Protein 6JSA (pdb70)

Organism: Corynebacterium glutamicum (strain ATCC 13032 / DSM 20300 / JCM 1318 / BCRC 11384 / CCUG 27702 / LMG 3730 / NBRC 12168 / NCIMB 10025 / NRRL B-2784 / 534) (NCBI:txid196627)

Structure (mmCIF, N/CA/C/O backbone):
data_6JSA
#
_entry.id   6JSA
#
_cell.length_a   60.280
_cell.length_b   63.310
_cell.length_c   88.230
_cell.angle_alpha   90.00
_cell.angle_beta   90.00
_cell.angle_gamma   90.00
#
_symmetry.space_group_name_H-M   'C 2 2 21'
#
loop_
_entity.id
_entity.type
_entity.pdbx_description
1 polymer 'Hypothetical membrane protein'
2 non-polymer 'PROTOPORPHYRIN IX CONTAINING FE'
3 water water
#
loop_
_atom_site.group_PDB
_atom_site.id
_atom_site.type_symbol
_atom_site.label_atom_id
_atom_site.label_alt_id
_atom_site.label_comp_id
_atom_site.label_asym_id
_atom_site.label_entity_id
_atom_site.label_seq_id
_atom_site.pdbx_PDB_ins_code
_atom_site.Cartn_x
_atom_site.Cartn_y
_atom_site.Cartn_z
_atom_site.occupancy
_atom_site.B_iso_or_equiv
_atom_site.auth_seq_id
_atom_site.auth_comp_id
_atom_site.auth_asym_id
_atom_site.auth_atom_id
_atom_site.pdbx_PDB_model_num
ATOM 1 N N . SER A 1 2 ? 22.483 39.391 18.710 1.00 29.27 364 SER A N 1
ATOM 2 C CA . SER A 1 2 ? 22.117 38.647 19.909 1.00 27.83 364 SER A CA 1
ATOM 3 C C . SER A 1 2 ? 21.396 39.543 20.920 1.00 24.88 364 SER A C 1
ATOM 4 O O . SER A 1 2 ? 21.529 40.768 20.900 1.00 26.46 364 SER A O 1
ATOM 7 N N . LEU A 1 3 ? 20.631 38.919 21.807 1.00 20.23 365 LEU A N 1
ATOM 8 C CA . LEU A 1 3 ? 19.808 39.629 22.773 1.00 17.83 365 LEU A CA 1
ATOM 9 C C . LEU A 1 3 ? 20.059 39.053 24.156 1.00 16.78 365 LEU A C 1
ATOM 10 O O . LEU A 1 3 ? 20.142 37.836 24.323 1.00 18.58 365 LEU A O 1
ATOM 15 N N . GLY A 1 4 ? 20.177 39.920 25.147 1.00 15.14 366 GLY A N 1
ATOM 16 C CA . GLY A 1 4 ? 20.379 39.465 26.502 1.00 14.42 366 GLY A CA 1
ATOM 17 C C . GLY A 1 4 ? 19.067 39.153 27.199 1.00 13.33 366 GLY A C 1
ATOM 18 O O . GLY A 1 4 ? 18.030 39.734 26.902 1.00 14.32 366 GLY A O 1
ATOM 19 N N . VAL A 1 5 ? 19.123 38.205 28.132 1.00 11.81 367 VAL A N 1
ATOM 20 C CA . VAL A 1 5 ? 17.973 37.942 28.982 1.00 11.30 367 VAL A CA 1
ATOM 21 C C . VAL A 1 5 ? 17.823 39.082 29.979 1.00 11.18 367 VAL A C 1
ATOM 22 O O . VAL A 1 5 ? 18.782 39.460 30.665 1.00 13.11 367 VAL A O 1
ATOM 26 N N . THR A 1 6 ? 16.622 39.648 30.050 1.00 10.95 368 THR A N 1
ATOM 27 C CA . THR A 1 6 ? 16.300 40.627 31.093 1.00 11.76 368 THR A CA 1
ATOM 28 C C . THR A 1 6 ? 15.835 39.876 32.339 1.00 10.75 368 THR A C 1
ATOM 29 O O . THR A 1 6 ? 16.547 39.826 33.347 1.00 11.04 368 THR A O 1
ATOM 33 N N . GLN A 1 7 ? 14.650 39.268 32.271 1.00 9.71 369 GLN A N 1
ATOM 34 C CA . GLN A 1 7 ? 14.127 38.428 33.338 1.00 9.48 369 GLN A CA 1
ATOM 35 C C . GLN A 1 7 ? 13.673 37.114 32.732 1.00 9.55 369 GLN A C 1
ATOM 36 O O . GLN A 1 7 ? 12.939 37.113 31.740 1.00 11.22 369 GLN A O 1
ATOM 42 N N . ALA A 1 8 ? 14.080 36.002 33.341 1.00 8.15 370 ALA A N 1
ATOM 43 C CA . ALA A 1 8 ? 13.603 34.690 32.935 1.00 8.27 370 ALA A CA 1
ATOM 44 C C . ALA A 1 8 ? 13.016 33.959 34.132 1.00 8.51 370 ALA A C 1
ATOM 45 O O . ALA A 1 8 ? 13.370 34.208 35.290 1.00 8.14 370 ALA A O 1
ATOM 47 N N . SER A 1 9 ? 12.108 33.046 33.827 1.00 7.97 371 SER A N 1
ATOM 48 C CA A SER A 1 9 ? 11.535 32.137 34.804 0.40 8.37 371 SER A CA 1
ATOM 49 C CA B SER A 1 9 ? 11.570 32.127 34.812 0.60 8.91 371 SER A CA 1
ATOM 50 C C . SER A 1 9 ? 11.397 30.775 34.143 1.00 8.12 371 SER A C 1
ATOM 51 O O . SER A 1 9 ? 11.181 30.684 32.932 1.00 9.90 371 SER A O 1
ATOM 56 N N . ALA A 1 10 ? 11.531 29.718 34.932 1.00 8.13 372 ALA A N 1
ATOM 57 C CA . ALA A 1 10 ? 11.327 28.374 34.426 1.00 8.29 372 ALA A CA 1
ATOM 58 C C . ALA A 1 10 ? 10.582 27.573 35.474 1.00 7.13 372 ALA A C 1
ATOM 59 O O . ALA A 1 10 ? 10.667 27.851 36.677 1.00 7.99 372 ALA A O 1
ATOM 61 N N . GLN A 1 11 ? 9.865 26.560 34.996 1.00 7.54 373 GLN A N 1
ATOM 62 C CA . GLN A 1 11 ? 9.080 25.667 35.832 1.00 7.96 373 GLN A CA 1
ATOM 63 C C . GLN A 1 11 ? 9.419 24.242 35.430 1.00 7.01 373 GLN A C 1
ATOM 64 O O . GLN A 1 11 ? 9.310 23.883 34.249 1.00 7.84 373 GLN A O 1
ATOM 70 N N . TRP A 1 12 ? 9.858 23.439 36.399 1.00 7.24 374 TRP A N 1
ATOM 71 C CA . TRP A 1 12 ? 10.237 22.052 36.131 1.00 7.05 374 TRP A CA 1
ATOM 72 C C . TRP A 1 12 ? 10.090 21.265 37.419 1.00 7.04 374 TRP A C 1
ATOM 73 O O . TRP A 1 12 ? 10.711 21.616 38.427 1.00 7.36 374 TRP A O 1
ATOM 84 N N . GLY A 1 13 ? 9.289 20.204 37.388 1.00 7.03 375 GLY A N 1
ATOM 85 C CA . GLY A 1 13 ? 9.145 19.390 38.574 1.00 7.17 375 GLY A CA 1
ATOM 86 C C . GLY A 1 13 ? 10.167 18.289 38.759 1.00 7.12 375 GLY A C 1
ATOM 87 O O . GLY A 1 13 ? 10.060 17.537 39.733 1.00 7.23 375 GLY A O 1
ATOM 88 N N . VAL A 1 14 ? 11.164 18.196 37.879 1.00 6.76 376 VAL A N 1
ATOM 89 C CA . VAL A 1 14 ? 12.104 17.080 37.801 1.00 7.42 376 VAL A CA 1
ATOM 90 C C . VAL A 1 14 ? 11.356 15.855 37.293 1.00 7.88 376 VAL A C 1
ATOM 91 O O . VAL A 1 14 ? 11.456 15.513 36.110 1.00 8.22 376 VAL A O 1
ATOM 95 N N . LYS A 1 15 ? 10.579 15.209 38.162 1.00 7.78 377 LYS A N 1
ATOM 96 C CA . LYS A 1 15 ? 9.640 14.180 37.723 1.00 8.06 377 LYS A CA 1
ATOM 97 C C . LYS A 1 15 ? 8.583 14.039 38.805 1.00 8.11 377 LYS A C 1
ATOM 98 O O . LYS A 1 15 ? 8.927 13.872 39.979 1.00 8.72 377 LYS A O 1
ATOM 104 N N . ALA A 1 16 ? 7.303 14.116 38.422 1.00 9.69 378 ALA A N 1
ATOM 105 C CA . ALA A 1 16 ? 6.248 14.086 39.435 1.00 10.17 378 ALA A CA 1
ATOM 106 C C . ALA A 1 16 ? 6.313 12.811 40.268 1.00 9.55 378 ALA A C 1
ATOM 107 O O . ALA A 1 16 ? 6.184 12.854 41.501 1.00 9.54 378 ALA A O 1
ATOM 109 N N . SER A 1 17 ? 6.522 11.662 39.618 1.00 9.62 379 SER A N 1
ATOM 110 C CA . SER A 1 17 ? 6.570 10.416 40.373 1.00 9.37 379 SER A CA 1
ATOM 111 C C . SER A 1 17 ? 7.775 10.377 41.306 1.00 8.71 379 SER A C 1
ATOM 112 O O . SER A 1 17 ? 7.720 9.736 42.360 1.00 9.54 379 SER A O 1
ATOM 115 N N . PHE A 1 18 ? 8.872 11.048 40.939 1.00 8.66 380 PHE A N 1
ATOM 116 C CA . PHE A 1 18 ? 10.013 11.151 41.846 1.00 8.22 380 PHE A CA 1
ATOM 117 C C . PHE A 1 18 ? 9.674 11.985 43.077 1.00 8.23 380 PHE A C 1
ATOM 118 O O . PHE A 1 18 ? 10.020 11.604 44.199 1.00 8.94 380 PHE A O 1
ATOM 126 N N . GLN A 1 19 ? 8.988 13.118 42.892 1.00 9.11 381 GLN A N 1
ATOM 127 C CA . GLN A 1 19 ? 8.539 13.900 44.045 1.00 9.34 381 GLN A CA 1
ATOM 128 C C . GLN A 1 19 ? 7.693 13.050 44.978 1.00 9.26 381 GLN A C 1
ATOM 129 O O . GLN A 1 19 ? 7.870 13.081 46.201 1.00 9.19 381 GLN A O 1
ATOM 135 N N . ASN A 1 20 ? 6.740 12.310 44.414 1.00 9.36 382 ASN A N 1
ATOM 136 C CA . ASN A 1 20 ? 5.819 11.550 45.245 1.00 10.29 382 ASN A CA 1
ATOM 137 C C . ASN A 1 20 ? 6.527 10.398 45.932 1.00 9.96 382 ASN A C 1
ATOM 138 O O . ASN A 1 20 ? 6.177 10.048 47.062 1.00 10.38 382 ASN A O 1
ATOM 143 N N . TYR A 1 21 ? 7.533 9.824 45.273 1.00 9.01 383 TYR A N 1
ATOM 144 C CA . TYR A 1 21 ? 8.372 8.816 45.907 1.00 9.53 383 TYR A CA 1
ATOM 145 C C . TYR A 1 21 ? 9.171 9.420 47.058 1.00 9.72 383 TYR A C 1
ATOM 146 O O . TYR A 1 21 ? 9.193 8.875 48.170 1.00 10.39 383 TYR A O 1
ATOM 155 N N . ILE A 1 22 ? 9.831 10.555 46.813 1.00 9.43 384 ILE A N 1
ATOM 156 C CA . ILE A 1 22 ? 10.653 11.178 47.850 1.00 9.19 384 ILE A CA 1
ATOM 157 C C . ILE A 1 22 ? 9.824 11.464 49.098 1.00 10.02 384 ILE A C 1
ATOM 158 O O . ILE A 1 22 ? 10.259 11.205 50.226 1.00 11.48 384 ILE A O 1
ATOM 163 N N . ARG A 1 23 ? 8.622 12.008 48.917 1.00 10.75 385 ARG A N 1
ATOM 164 C CA . ARG A 1 23 ? 7.775 12.397 50.038 1.00 11.62 385 ARG A CA 1
ATOM 165 C C . ARG A 1 23 ? 6.913 11.257 50.558 1.00 13.29 385 ARG A C 1
ATOM 166 O O . ARG A 1 23 ? 6.231 11.433 51.573 1.00 15.34 385 ARG A O 1
ATOM 174 N N . GLY A 1 24 ? 6.961 10.091 49.912 1.00 12.63 386 GLY A N 1
ATOM 175 C CA . GLY A 1 24 ? 6.115 8.972 50.260 1.00 13.77 386 GLY A CA 1
ATOM 176 C C . GLY A 1 24 ? 6.691 8.111 51.370 1.00 14.23 386 GLY A C 1
ATOM 177 O O . GLY A 1 24 ? 7.718 8.416 51.980 1.00 13.89 386 GLY A O 1
ATOM 178 N N . SER A 1 25 ? 6.016 6.989 51.607 1.00 15.38 387 SER A N 1
ATOM 179 C CA . SER A 1 25 ? 6.268 6.146 52.769 1.00 17.03 387 SER A CA 1
ATOM 180 C C . SER A 1 25 ? 7.374 5.123 52.553 1.00 15.96 387 SER A C 1
ATOM 181 O O . SER A 1 25 ? 7.660 4.346 53.472 1.00 17.91 387 SER A O 1
ATOM 184 N N . ILE A 1 26 ? 8.000 5.100 51.377 1.00 15.80 388 ILE A N 1
ATOM 185 C CA . ILE A 1 26 ? 9.142 4.224 51.134 1.00 15.62 388 ILE A CA 1
ATOM 186 C C . ILE A 1 26 ? 10.439 5.004 51.339 1.00 14.52 388 ILE A C 1
ATOM 187 O O . ILE A 1 26 ? 11.294 4.617 52.143 1.00 14.57 388 ILE A O 1
ATOM 192 N N . ALA A 1 27 ? 10.596 6.116 50.626 1.00 12.43 389 ALA A N 1
ATOM 193 C CA . ALA A 1 27 ? 11.784 6.937 50.834 1.00 11.81 389 ALA A CA 1
ATOM 194 C C . ALA A 1 27 ? 11.740 7.673 52.165 1.00 11.49 389 ALA A C 1
ATOM 195 O O . ALA 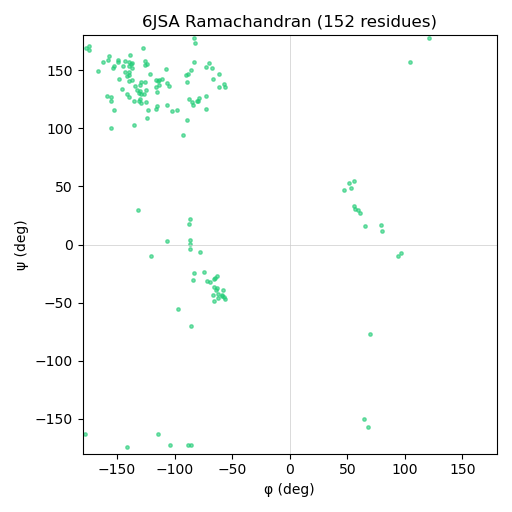A 1 27 ? 12.794 7.929 52.754 1.00 11.78 389 ALA A O 1
ATOM 197 N N . ASN A 1 28 ? 10.545 8.031 52.640 1.00 12.08 390 ASN A N 1
ATOM 198 C CA . ASN A 1 28 ? 10.380 8.837 53.855 1.00 12.59 390 ASN A CA 1
ATOM 199 C C . ASN A 1 28 ? 11.322 10.035 53.844 1.00 12.57 390 ASN A C 1
ATOM 200 O O . ASN A 1 28 ? 12.018 10.327 54.820 1.00 13.67 390 ASN A O 1
ATOM 205 N N . GLY A 1 29 ? 11.350 10.716 52.702 1.00 11.00 391 GLY A N 1
ATOM 206 C CA . GLY A 1 29 ? 12.295 11.782 52.459 1.00 10.99 391 GLY A CA 1
ATOM 207 C C . GLY A 1 29 ? 11.653 13.142 52.310 1.00 10.85 391 GLY A C 1
ATOM 208 O O . GLY A 1 29 ? 10.494 13.360 52.679 1.00 11.51 391 GLY A O 1
ATOM 209 N N . SER A 1 30 ? 12.415 14.066 51.748 1.00 10.40 392 SER A N 1
ATOM 210 C CA A SER A 1 30 ? 11.987 15.449 51.585 0.50 10.73 392 SER A CA 1
ATOM 211 C CA B SER A 1 30 ? 11.984 15.449 51.584 0.50 9.92 392 SER A CA 1
ATOM 212 C C . SER A 1 30 ? 12.968 16.113 50.630 1.00 9.56 392 SER A C 1
ATOM 213 O O . SER A 1 30 ? 13.887 15.477 50.107 1.00 9.80 392 SER A O 1
ATOM 218 N N . TRP A 1 31 ? 12.772 17.401 50.407 1.00 9.06 393 TRP A N 1
ATOM 219 C CA . TRP A 1 31 ? 13.763 18.193 49.701 1.00 8.79 393 TRP A CA 1
ATOM 220 C C . TRP A 1 31 ? 13.872 19.545 50.375 1.00 8.64 393 TRP A C 1
ATOM 221 O O . TRP A 1 31 ? 12.963 19.982 51.088 1.00 9.70 393 TRP A O 1
ATOM 232 N N . THR A 1 32 ? 15.013 20.187 50.172 1.00 8.40 394 THR A N 1
ATOM 233 C CA . THR A 1 32 ? 15.180 21.580 50.543 1.00 8.71 394 THR A CA 1
ATOM 234 C C . THR A 1 32 ? 15.616 22.371 49.319 1.00 8.88 394 THR A C 1
ATOM 235 O O . THR A 1 32 ? 16.194 21.831 48.369 1.00 9.26 394 THR A O 1
ATOM 239 N N . LEU A 1 33 ? 15.310 23.663 49.362 1.00 7.86 395 LEU A N 1
ATOM 240 C CA . LEU A 1 33 ? 15.466 24.575 48.240 1.00 7.88 395 LEU A CA 1
ATOM 241 C C . LEU A 1 33 ? 16.314 25.754 48.667 1.00 7.21 395 LEU A C 1
ATOM 242 O O . LEU A 1 33 ? 16.146 26.291 49.767 1.00 7.69 395 LEU A O 1
ATOM 247 N N . ASN A 1 34 ? 17.201 26.175 47.775 1.00 6.99 396 ASN A N 1
ATOM 248 C CA . ASN A 1 34 ? 18.080 27.313 48.028 1.00 6.82 396 ASN A CA 1
ATOM 249 C C . ASN A 1 34 ? 18.047 28.141 46.749 1.00 6.47 396 ASN A C 1
ATOM 250 O O . ASN A 1 34 ? 18.675 27.780 45.750 1.00 7.52 396 ASN A O 1
ATOM 255 N N . GLY A 1 35 ? 17.300 29.239 46.772 1.00 6.20 397 GLY A N 1
ATOM 256 C CA . GLY A 1 35 ? 17.185 30.057 45.585 1.00 6.76 397 GLY A CA 1
ATOM 257 C C . GLY A 1 35 ? 16.217 29.527 44.560 1.00 6.87 397 GLY A C 1
ATOM 258 O O . GLY A 1 35 ? 16.270 29.956 43.406 1.00 7.53 397 GLY A O 1
ATOM 259 N N . VAL A 1 36 ? 15.337 28.601 44.953 1.00 6.41 398 VAL A N 1
ATOM 260 C CA . VAL A 1 36 ? 14.355 27.952 44.088 1.00 6.67 398 VAL A CA 1
ATOM 261 C C . VAL A 1 36 ? 13.045 27.905 44.866 1.00 6.86 398 VAL A C 1
ATOM 262 O O . VAL A 1 36 ? 13.054 27.708 46.086 1.00 7.70 398 VAL A O 1
ATOM 266 N N . GLY A 1 37 ? 11.922 28.117 44.177 1.00 7.66 399 GLY A N 1
ATOM 267 C CA . GLY A 1 37 ? 10.610 27.994 44.774 1.00 8.07 399 GLY A CA 1
ATOM 268 C C . GLY A 1 37 ? 9.901 26.712 44.360 1.00 7.25 399 GLY A C 1
ATOM 269 O O . GLY A 1 37 ? 10.461 25.836 43.696 1.00 7.48 399 GLY A O 1
ATOM 270 N N . PHE A 1 38 ? 8.628 26.615 44.747 1.00 7.69 400 PHE A N 1
ATOM 271 C CA . PHE A 1 38 ? 7.846 25.411 44.468 1.00 8.93 400 PHE A CA 1
ATOM 272 C C . PHE A 1 38 ? 6.363 25.752 44.427 1.00 9.63 400 PHE A C 1
ATOM 273 O O . PHE A 1 38 ? 5.832 26.332 45.377 1.00 12.60 400 PHE A O 1
ATOM 281 N N . ASP A 1 39 ? 5.700 25.376 43.338 1.00 9.14 401 ASP A N 1
ATOM 282 C CA . ASP A 1 39 ? 4.284 25.639 43.119 1.00 10.85 401 ASP A CA 1
ATOM 283 C C . ASP A 1 39 ? 3.840 24.767 41.953 1.00 9.09 401 ASP A C 1
ATOM 284 O O . ASP A 1 39 ? 4.641 24.475 41.059 1.00 8.98 401 ASP A O 1
ATOM 289 N N . ASN A 1 40 ? 2.569 24.355 41.966 1.00 9.46 402 ASN A N 1
ATOM 290 C CA . ASN A 1 40 ? 2.030 23.507 40.897 1.00 9.19 402 ASN A CA 1
ATOM 291 C C . ASN A 1 40 ? 2.848 22.228 40.716 1.00 8.52 402 ASN A C 1
ATOM 292 O O . ASN A 1 40 ? 2.990 21.726 39.602 1.00 9.37 402 ASN A O 1
ATOM 297 N N . GLN A 1 41 ? 3.415 21.695 41.799 1.00 7.88 403 GLN A N 1
ATOM 298 C CA . GLN A 1 41 ? 4.266 20.507 41.726 1.00 8.61 403 GLN A CA 1
ATOM 299 C C . GLN A 1 41 ? 5.440 20.715 40.769 1.00 8.34 403 GLN A C 1
ATOM 300 O O . GLN A 1 41 ? 5.924 19.771 40.136 1.00 8.95 403 GLN A O 1
ATOM 306 N N . GLN A 1 42 ? 5.900 21.961 40.664 1.00 7.74 404 GLN A N 1
ATOM 307 C CA . GLN A 1 42 ? 7.033 22.311 39.817 1.00 8.11 404 GLN A CA 1
ATOM 308 C C . GLN A 1 42 ? 7.978 23.189 40.617 1.00 6.81 404 GLN A C 1
ATOM 309 O O . GLN A 1 42 ? 7.545 24.147 41.268 1.00 7.87 404 GLN A O 1
ATOM 315 N N . PHE A 1 43 ? 9.265 22.876 40.557 1.00 6.63 405 PHE A N 1
ATOM 316 C CA . PHE A 1 43 ? 10.265 23.796 41.071 1.00 6.83 405 PHE A CA 1
ATOM 317 C C . PHE A 1 43 ? 10.292 25.059 40.219 1.00 7.09 405 PHE A C 1
ATOM 318 O O . PHE A 1 43 ? 10.079 25.018 39.001 1.00 7.25 405 PHE A O 1
ATOM 326 N N . GLN A 1 44 ? 10.491 26.198 40.883 1.00 6.81 406 GLN A N 1
ATOM 327 C CA . GLN A 1 44 ? 10.323 27.518 40.289 1.00 7.23 406 GLN A CA 1
ATOM 328 C C . GLN A 1 44 ? 11.683 28.194 40.272 1.00 7.13 406 GLN A C 1
ATOM 329 O O . GLN A 1 44 ? 12.293 28.410 41.330 1.00 6.99 406 GLN A O 1
ATOM 335 N N . PHE A 1 45 ? 12.152 28.520 39.078 1.00 7.20 407 PHE A N 1
ATOM 336 C CA . PHE A 1 45 ? 13.480 29.074 38.876 1.00 7.23 407 PHE A CA 1
ATOM 337 C C . PHE A 1 45 ? 13.348 30.502 38.378 1.00 7.29 407 PHE A C 1
ATOM 338 O O . PHE A 1 45 ? 12.460 30.812 37.574 1.00 7.71 407 PHE A O 1
ATOM 346 N N . SER A 1 46 ? 14.239 31.360 38.856 1.00 7.48 408 SER A N 1
ATOM 347 C CA . SER A 1 46 ? 14.187 32.775 38.547 1.00 8.04 408 SER A CA 1
ATOM 348 C C . SER A 1 46 ? 15.597 33.223 38.204 1.00 7.12 408 SER A C 1
ATOM 349 O O . SER A 1 46 ? 16.518 33.033 39.000 1.00 7.53 408 SER A O 1
ATOM 352 N N . GLY A 1 47 ? 15.781 33.795 37.012 1.00 7.30 409 GLY A N 1
ATOM 353 C CA . GLY A 1 47 ? 17.109 34.159 36.564 1.00 7.88 409 GLY A CA 1
ATOM 354 C C . GLY A 1 47 ? 17.106 35.450 35.773 1.00 8.50 409 GLY A C 1
ATOM 355 O O . GLY A 1 47 ? 16.091 35.864 35.208 1.00 9.20 409 GLY A O 1
ATOM 356 N N . ASN A 1 48 ? 18.276 36.083 35.731 1.00 9.17 410 ASN A N 1
ATOM 357 C CA . ASN A 1 48 ? 18.403 37.296 34.930 1.00 9.83 410 ASN A CA 1
ATOM 358 C C . ASN A 1 48 ? 19.633 37.274 34.029 1.00 10.66 410 ASN A C 1
ATOM 359 O O . ASN A 1 48 ? 20.193 38.325 33.704 1.00 11.43 410 ASN A O 1
ATOM 364 N N . SER A 1 49 ? 20.061 36.092 33.598 1.00 11.41 411 SER A N 1
ATOM 365 C CA . SER A 1 49 ? 21.219 36.006 32.724 1.00 13.12 411 SER A CA 1
ATOM 366 C C . SER A 1 49 ? 20.990 34.986 31.618 1.00 12.12 411 SER A C 1
ATOM 367 O O . SER A 1 49 ? 20.102 34.131 31.682 1.00 12.05 411 SER A O 1
ATOM 370 N N . GLY A 1 50 ? 21.823 35.085 30.602 1.00 13.02 412 GLY A N 1
ATOM 371 C CA . GLY A 1 50 ? 21.686 34.293 29.405 1.00 12.18 412 GLY A CA 1
ATOM 372 C C . GLY A 1 50 ? 21.535 35.183 28.193 1.00 12.38 412 GLY A C 1
ATOM 373 O O . GLY A 1 50 ? 21.501 36.410 28.283 1.00 13.63 412 GLY A O 1
ATOM 374 N N . ALA A 1 51 ? 21.459 34.535 27.040 1.00 12.44 413 ALA A N 1
ATOM 375 C CA . ALA A 1 51 ? 21.382 35.271 25.792 1.00 12.89 413 ALA A CA 1
ATOM 376 C C . ALA A 1 51 ? 20.665 34.422 24.755 1.00 12.04 413 ALA A C 1
ATOM 377 O O . ALA A 1 51 ? 20.705 33.189 24.804 1.00 12.12 413 ALA A O 1
ATOM 379 N N . VAL A 1 52 ? 20.012 35.100 23.816 1.00 12.22 414 VAL A N 1
ATOM 380 C CA . VAL A 1 52 ? 19.261 34.461 22.747 1.00 12.44 414 VAL A CA 1
ATOM 381 C C . VAL A 1 52 ? 19.690 35.096 21.435 1.00 12.25 414 VAL A C 1
ATOM 382 O O . VAL A 1 52 ? 19.640 36.325 21.283 1.00 13.85 414 VAL A O 1
ATOM 386 N N . ASP A 1 53 ? 20.121 34.261 20.496 1.00 11.79 415 ASP A N 1
ATOM 387 C CA . ASP A 1 53 ? 20.429 34.684 19.134 1.00 12.84 415 ASP A CA 1
ATOM 388 C C . ASP A 1 53 ? 19.155 34.462 18.335 1.00 12.82 415 ASP A C 1
ATOM 389 O O . ASP A 1 53 ? 18.886 33.364 17.844 1.00 13.35 415 ASP A O 1
ATOM 394 N N . ALA A 1 54 ? 18.351 35.523 18.218 1.00 14.27 416 ALA A N 1
ATOM 395 C CA . ALA A 1 54 ? 17.039 35.393 17.593 1.00 15.77 416 ALA A CA 1
ATOM 396 C C . ALA A 1 54 ? 17.157 35.056 16.116 1.00 16.36 416 ALA A C 1
ATOM 397 O O . ALA A 1 54 ? 16.343 34.291 15.582 1.00 17.65 416 ALA A O 1
ATOM 399 N N . GLU A 1 55 ? 18.162 35.617 15.438 1.00 15.95 417 GLU A N 1
ATOM 400 C CA . GLU A 1 55 ? 18.322 35.358 14.014 1.00 16.55 417 GLU A CA 1
ATOM 401 C C . GLU A 1 55 ? 18.477 33.869 13.738 1.00 17.28 417 GLU A C 1
ATOM 402 O O . GLU A 1 55 ? 17.913 33.349 12.771 1.00 18.69 417 GLU A O 1
ATOM 408 N N . ASN A 1 56 ? 19.200 33.156 14.599 1.00 17.55 418 ASN A N 1
ATOM 409 C CA . ASN A 1 56 ? 19.472 31.742 14.381 1.00 18.15 418 ASN A CA 1
ATOM 410 C C . ASN A 1 56 ? 18.680 30.815 15.292 1.00 17.09 418 ASN A C 1
ATOM 411 O O . ASN A 1 56 ? 18.841 29.590 15.200 1.00 18.61 418 ASN A O 1
ATOM 416 N N . LYS A 1 57 ? 17.802 31.362 16.126 1.00 16.81 419 LYS A N 1
ATOM 417 C CA . LYS A 1 57 ? 16.992 30.600 17.079 1.00 16.34 419 LYS A CA 1
ATOM 418 C C . LYS A 1 57 ? 17.841 29.664 17.940 1.00 15.38 419 LYS A C 1
ATOM 419 O O . LYS A 1 57 ? 17.584 28.465 18.039 1.00 16.12 419 LYS A O 1
ATOM 425 N N . THR A 1 58 ? 18.872 30.228 18.569 1.00 13.83 420 THR A N 1
ATOM 426 C CA . THR A 1 58 ? 19.652 29.526 19.577 1.00 13.46 420 THR A CA 1
ATOM 427 C C . THR A 1 58 ? 19.674 30.368 20.841 1.00 12.31 420 THR A C 1
ATOM 428 O O . THR A 1 58 ? 19.475 31.584 20.806 1.00 13.16 420 THR A O 1
ATOM 432 N N . GLY A 1 59 ? 19.934 29.723 21.966 1.00 11.41 421 GLY A N 1
ATOM 433 C CA . GLY A 1 59 ? 19.978 30.478 23.203 1.00 11.25 421 GLY A CA 1
ATOM 434 C C . GLY A 1 59 ? 20.419 29.613 24.358 1.00 10.17 421 GLY A C 1
ATOM 435 O O . GLY A 1 59 ? 20.482 28.380 24.264 1.00 10.78 421 GLY A O 1
ATOM 436 N N . SER A 1 60 ? 20.736 30.296 25.454 1.00 10.21 422 SER A N 1
ATOM 437 C CA . SER A 1 60 ? 20.985 29.682 26.749 1.00 11.39 422 SER A CA 1
ATOM 438 C C . SER A 1 60 ? 20.352 30.573 27.800 1.00 11.65 422 SER A C 1
ATOM 439 O O . SER A 1 60 ? 20.627 31.776 27.839 1.00 12.54 422 SER A O 1
ATOM 442 N N . ILE A 1 61 ? 19.510 29.976 28.636 1.00 11.59 423 ILE A N 1
ATOM 443 C CA . ILE A 1 61 ? 18.814 30.665 29.714 1.00 11.55 423 ILE A CA 1
ATOM 444 C C . ILE A 1 61 ? 19.330 30.050 31.012 1.00 10.87 423 ILE A C 1
ATOM 445 O O . ILE A 1 61 ? 19.137 28.850 31.253 1.00 10.59 423 ILE A O 1
ATOM 450 N N . ASN A 1 62 ? 19.992 30.856 31.839 1.00 12.11 424 ASN A N 1
ATOM 451 C CA . ASN A 1 62 ? 20.697 30.368 33.019 1.00 12.85 424 ASN A CA 1
ATOM 452 C C . ASN A 1 62 ? 19.959 30.723 34.302 1.00 11.45 424 ASN A C 1
ATOM 453 O O . ASN A 1 62 ? 19.470 31.848 34.459 1.00 12.40 424 ASN A O 1
ATOM 458 N N . PHE A 1 63 ? 19.923 29.771 35.237 1.00 9.49 425 PHE A N 1
ATOM 459 C CA . PHE A 1 63 ? 19.276 30.001 36.519 1.00 8.73 425 PHE A CA 1
ATOM 460 C C . PHE A 1 63 ? 20.195 29.614 37.666 1.00 9.05 425 PHE A C 1
ATOM 461 O O . PHE A 1 63 ? 20.876 28.585 37.592 1.00 11.00 425 PHE A O 1
ATOM 469 N N . PRO A 1 64 ? 20.223 30.399 38.737 1.00 7.51 426 PRO A N 1
ATOM 470 C CA . PRO A 1 64 ? 20.908 29.977 39.961 1.00 7.26 426 PRO A CA 1
ATOM 471 C C . PRO A 1 64 ? 19.967 29.094 40.776 1.00 7.34 426 PRO A C 1
ATOM 472 O O . PRO A 1 64 ? 18.810 28.873 40.415 1.00 8.15 426 PRO A O 1
ATOM 476 N N . GLY A 1 65 ? 20.479 28.595 41.894 1.00 7.07 427 GLY A N 1
ATOM 477 C CA . GLY A 1 65 ? 19.647 27.894 42.847 1.00 7.43 427 GLY A CA 1
ATOM 478 C C . GLY A 1 65 ? 19.846 26.388 42.806 1.00 7.01 427 GLY A C 1
ATOM 479 O O . GLY A 1 65 ? 20.263 25.803 41.800 1.00 7.44 427 GLY A O 1
ATOM 480 N N . SER A 1 66 ? 19.512 25.751 43.923 1.00 7.28 428 SER A N 1
ATOM 481 C CA . SER A 1 66 ? 19.681 24.313 44.053 1.00 7.76 428 SER A CA 1
ATOM 482 C C . SER A 1 66 ? 18.477 23.662 44.721 1.00 7.42 428 SER A C 1
ATOM 483 O O . SER A 1 66 ? 17.769 24.274 45.530 1.00 7.28 428 SER A O 1
ATOM 486 N N . ILE A 1 67 ? 18.274 22.397 44.359 1.00 7.71 429 ILE A N 1
ATOM 487 C CA . ILE A 1 67 ? 17.323 21.493 44.990 1.00 7.46 429 ILE A CA 1
ATOM 488 C C . ILE A 1 67 ? 18.131 20.368 45.614 1.00 7.43 429 ILE A C 1
ATOM 489 O O . ILE A 1 67 ? 19.031 19.820 44.967 1.00 8.83 429 ILE A O 1
ATOM 494 N N . HIS A 1 68 ? 17.794 20.001 46.850 1.00 7.85 430 HIS A N 1
ATOM 495 C CA A HIS A 1 68 ? 18.507 18.952 47.576 0.57 7.36 430 HIS A CA 1
ATOM 496 C CA B HIS A 1 68 ? 18.509 18.961 47.592 0.43 7.74 430 HIS A CA 1
ATOM 497 C C . HIS A 1 68 ? 17.486 17.916 48.039 1.00 7.10 430 HIS A C 1
ATOM 498 O O . HIS A 1 68 ? 16.741 18.151 48.997 1.00 8.54 430 HIS A O 1
ATOM 511 N N . PHE A 1 69 ? 17.446 16.769 47.355 1.00 7.47 431 PHE A N 1
ATOM 512 C CA . PHE A 1 69 ? 16.565 15.663 47.726 1.00 8.10 431 PHE A CA 1
ATOM 513 C C . PHE A 1 69 ? 17.280 14.750 48.712 1.00 8.32 431 PHE A C 1
ATOM 514 O O . PHE A 1 69 ? 18.466 14.457 48.549 1.00 8.85 431 PHE A O 1
ATOM 522 N N . THR A 1 70 ? 16.547 14.272 49.718 1.00 8.66 432 THR A N 1
ATOM 523 C CA . THR A 1 70 ? 17.077 13.274 50.643 1.00 10.19 432 THR A CA 1
ATOM 524 C C . THR A 1 70 ? 16.024 12.209 50.903 1.00 9.71 432 THR A C 1
ATOM 525 O O . THR A 1 70 ? 14.823 12.440 50.748 1.00 10.76 432 THR A O 1
ATOM 529 N N . GLY A 1 71 ? 16.495 11.033 51.305 1.00 10.13 433 GLY A N 1
ATOM 530 C CA . GLY A 1 71 ? 15.605 9.923 51.606 1.00 10.60 433 GLY A CA 1
ATOM 531 C C . GLY A 1 71 ? 16.402 8.769 52.171 1.00 10.58 433 GLY A C 1
ATOM 532 O O . GLY A 1 71 ? 17.638 8.778 52.166 1.00 11.15 433 GLY A O 1
ATOM 533 N N . HIS A 1 72 ? 15.674 7.766 52.660 1.00 11.12 434 HIS A N 1
ATOM 534 C CA . HIS A 1 72 ? 16.285 6.533 53.159 1.00 12.00 434 HIS A CA 1
ATOM 535 C C . HIS A 1 72 ? 17.369 6.817 54.200 1.00 12.72 434 HIS A C 1
ATOM 536 O O . HIS A 1 72 ? 18.492 6.310 54.120 1.00 13.82 434 HIS A O 1
ATOM 543 N N . GLY A 1 73 ? 17.037 7.666 55.169 1.00 13.53 435 GLY A N 1
ATOM 544 C CA . GLY A 1 73 ? 17.980 7.976 56.231 1.00 15.63 435 GLY A CA 1
ATOM 545 C C . GLY A 1 73 ? 19.268 8.610 55.754 1.00 17.17 435 GLY A C 1
ATOM 546 O O . GLY A 1 73 ? 20.303 8.467 56.414 1.00 19.74 435 GLY A O 1
ATOM 547 N N . GLY A 1 74 ? 19.234 9.309 54.623 1.00 16.67 436 GLY A N 1
ATOM 548 C CA . GLY A 1 74 ? 20.408 9.955 54.080 1.00 16.19 436 GLY A CA 1
ATOM 549 C C . GLY A 1 74 ? 21.137 9.166 53.014 1.00 15.03 436 GLY A C 1
ATOM 550 O O . GLY A 1 74 ? 22.076 9.700 52.407 1.00 15.10 436 GLY A O 1
ATOM 551 N N . ILE A 1 75 ? 20.751 7.910 52.775 1.00 13.39 437 ILE A N 1
ATOM 552 C CA . ILE A 1 75 ? 21.363 7.152 51.688 1.00 13.49 437 ILE A CA 1
ATOM 553 C C . ILE A 1 75 ? 21.088 7.829 50.353 1.00 11.87 437 ILE A C 1
ATOM 554 O O . ILE A 1 75 ? 21.987 7.979 49.516 1.00 13.26 437 ILE A O 1
ATOM 559 N N . LEU A 1 76 ? 19.839 8.233 50.129 1.00 10.80 438 LEU A N 1
ATOM 560 C CA . LEU A 1 76 ? 19.487 9.042 48.971 1.00 10.45 438 LEU A CA 1
ATOM 561 C C . LEU A 1 76 ? 19.843 10.492 49.279 1.00 10.35 438 LEU A C 1
ATOM 562 O O . LEU A 1 76 ? 19.375 11.060 50.273 1.00 10.11 438 LEU A O 1
ATOM 567 N N . ASP A 1 77 ? 20.670 11.079 48.416 1.00 9.77 439 ASP A N 1
ATOM 568 C CA . ASP A 1 77 ? 21.184 12.429 48.619 1.00 10.49 439 ASP A CA 1
ATOM 569 C C . ASP A 1 77 ? 21.519 12.940 47.218 1.00 9.89 439 ASP A C 1
ATOM 570 O O . ASP A 1 77 ? 22.558 12.582 46.657 1.00 10.32 439 ASP A O 1
ATOM 575 N N . MET A 1 78 ? 20.622 13.749 46.658 1.00 8.69 440 MET A N 1
ATOM 576 C CA . MET A 1 78 ? 20.723 14.174 45.267 1.00 8.28 440 MET A CA 1
ATOM 577 C C . MET A 1 78 ? 20.595 15.685 45.206 1.00 9.20 440 MET A C 1
ATOM 578 O O . MET A 1 78 ? 19.584 16.244 45.641 1.00 9.85 440 MET A O 1
ATOM 583 N N . GLN A 1 79 ? 21.611 16.338 44.659 1.00 8.83 441 GLN A N 1
ATOM 584 C CA . GLN A 1 79 ? 21.623 17.783 44.511 1.00 10.28 441 GLN A CA 1
ATOM 585 C C . GLN A 1 79 ? 21.617 18.133 43.033 1.00 9.30 441 GLN A C 1
ATOM 586 O 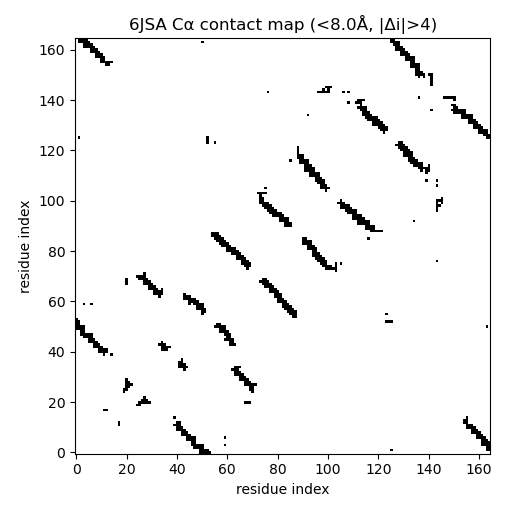O . GLN A 1 79 ? 22.413 17.592 42.258 1.00 9.83 441 GLN A O 1
ATOM 592 N N . ILE A 1 80 ? 20.727 19.046 42.656 1.00 8.26 442 ILE A N 1
ATOM 593 C CA . ILE A 1 80 ? 20.647 19.580 41.301 1.00 7.92 442 ILE A CA 1
ATOM 594 C C . ILE A 1 80 ? 20.747 21.097 41.420 1.00 8.09 442 ILE A C 1
ATOM 595 O O . ILE A 1 80 ? 19.944 21.720 42.129 1.00 9.09 442 ILE A O 1
ATOM 600 N N . ALA A 1 81 ? 21.731 21.694 40.745 1.00 7.94 443 ALA A N 1
ATOM 601 C CA . ALA A 1 81 ? 21.970 23.125 40.903 1.00 8.26 443 ALA A CA 1
ATOM 602 C C . ALA A 1 81 ? 22.265 23.792 39.566 1.00 7.35 443 ALA A C 1
ATOM 603 O O . ALA A 1 81 ? 22.737 23.163 38.616 1.00 8.00 443 ALA A O 1
ATOM 605 N N . ASN A 1 82 ? 21.994 25.099 39.514 1.00 6.85 444 ASN A N 1
ATOM 606 C CA . ASN A 1 82 ? 22.402 25.939 38.384 1.00 7.81 444 ASN A CA 1
ATOM 607 C C . ASN A 1 82 ? 21.886 25.399 37.049 1.00 7.38 444 ASN A C 1
ATOM 608 O O . ASN A 1 82 ? 22.650 25.184 36.094 1.00 8.61 444 ASN A O 1
ATOM 613 N N . ILE A 1 83 ? 20.570 25.198 36.967 1.00 7.21 445 ILE A N 1
ATOM 614 C CA . ILE A 1 83 ? 20.015 24.659 35.729 1.00 7.40 445 ILE A CA 1
ATOM 615 C C . ILE A 1 83 ? 20.157 25.674 34.602 1.00 8.01 445 ILE A C 1
ATOM 616 O O . ILE A 1 83 ? 20.182 26.897 34.816 1.00 9.13 445 ILE A O 1
ATOM 621 N N . GLU A 1 84 ? 20.258 25.153 33.385 1.00 7.49 446 GLU A N 1
ATOM 622 C CA . GLU A 1 84 ? 20.395 25.954 32.179 1.00 8.03 446 GLU A CA 1
ATOM 623 C C . GLU A 1 84 ? 19.572 25.287 31.091 1.00 8.16 446 GLU A C 1
ATOM 624 O O . GLU A 1 84 ? 19.670 24.071 30.894 1.00 8.90 446 GLU A O 1
ATOM 630 N N . ILE A 1 85 ? 18.731 26.071 30.424 1.00 8.25 447 ILE A N 1
ATOM 631 C CA . ILE A 1 85 ? 18.026 25.638 29.226 1.00 9.04 447 ILE A CA 1
ATOM 632 C C . ILE A 1 85 ? 18.808 26.153 28.028 1.00 9.33 447 ILE A C 1
ATOM 633 O O . ILE A 1 85 ? 18.928 27.365 27.828 1.00 9.56 447 ILE A O 1
ATOM 638 N N . SER A 1 86 ? 19.348 25.239 27.236 1.00 9.94 448 SER A N 1
ATOM 639 C CA . SER A 1 86 ? 20.065 25.571 26.017 1.00 10.72 448 SER A CA 1
ATOM 640 C C . SER A 1 86 ? 19.254 25.049 24.842 1.00 11.05 448 SER A C 1
ATOM 641 O O . SER A 1 86 ? 18.712 23.943 24.903 1.00 12.32 448 SER A O 1
ATOM 644 N N . PHE A 1 87 ? 19.139 25.849 23.782 1.00 11.09 449 PHE A N 1
ATOM 645 C CA . PHE A 1 87 ? 18.366 25.415 22.630 1.00 11.66 449 PHE A CA 1
ATOM 646 C C . PHE A 1 87 ? 19.054 25.808 21.334 1.00 12.24 449 PHE A C 1
ATOM 647 O O . PHE A 1 87 ? 19.750 26.820 21.252 1.00 12.21 449 PHE A O 1
ATOM 655 N N . ASN A 1 88 ? 18.850 24.965 20.332 1.00 13.29 450 ASN A N 1
ATOM 656 C CA A ASN A 1 88 ? 19.299 25.207 18.960 0.54 15.02 450 ASN A CA 1
ATOM 657 C CA B ASN A 1 88 ? 19.286 25.218 18.965 0.46 14.85 450 ASN A CA 1
ATOM 658 C C . ASN A 1 88 ? 18.119 24.784 18.093 1.00 14.81 450 ASN A C 1
ATOM 659 O O . ASN A 1 88 ? 17.866 23.584 17.943 1.00 15.29 450 ASN A O 1
ATOM 668 N N . GLY A 1 89 ? 17.397 25.753 17.542 1.00 14.44 451 GLY A N 1
ATOM 669 C CA . GLY A 1 89 ? 16.166 25.323 16.916 1.00 15.37 451 GLY A CA 1
ATOM 670 C C . GLY A 1 89 ? 15.235 24.754 17.971 1.00 15.74 451 GLY A C 1
ATOM 671 O O . GLY A 1 89 ? 15.286 25.125 19.146 1.00 17.14 451 GLY A O 1
ATOM 672 N N . ASN A 1 90 ? 14.404 23.800 17.560 1.00 15.03 452 ASN A N 1
ATOM 673 C CA . ASN A 1 90 ? 13.379 23.227 18.423 1.00 15.94 452 ASN A CA 1
ATOM 674 C C . ASN A 1 90 ? 13.878 22.046 19.259 1.00 14.83 452 ASN A C 1
ATOM 675 O O . ASN A 1 90 ? 13.065 21.277 19.788 1.00 15.87 452 ASN A O 1
ATOM 680 N N . SER A 1 91 ? 15.187 21.892 19.401 1.00 13.40 453 SER A N 1
ATOM 681 C CA . SER A 1 91 ? 15.761 20.904 20.300 1.00 15.10 453 SER A CA 1
ATOM 682 C C . SER A 1 91 ? 16.753 21.603 21.214 1.00 13.07 453 SER A C 1
ATOM 683 O O . SER A 1 91 ? 17.119 22.761 21.001 1.00 13.58 453 SER A O 1
ATOM 686 N N . GLY A 1 92 ? 17.197 20.898 22.243 1.00 11.66 454 GLY A N 1
ATOM 687 C CA . GLY A 1 92 ? 18.115 21.515 23.172 1.00 11.50 454 GLY A CA 1
ATOM 688 C C . GLY A 1 92 ? 18.560 20.570 24.258 1.00 10.70 454 GLY A C 1
ATOM 689 O O . GLY A 1 92 ? 18.422 19.348 24.150 1.00 10.63 454 GLY A O 1
ATOM 690 N N . GLU A 1 93 ? 19.098 21.165 25.318 1.00 10.13 455 GLU A N 1
ATOM 691 C CA . GLU A 1 93 ? 19.667 20.422 26.430 1.00 10.56 455 GLU A CA 1
ATOM 692 C C . GLU A 1 93 ? 19.300 21.101 27.737 1.00 9.58 455 GLU A C 1
ATOM 693 O O . GLU A 1 93 ? 19.293 22.335 27.837 1.00 10.35 455 GLU A O 1
ATOM 699 N N . LEU A 1 94 ? 19.005 20.290 28.738 1.00 8.46 456 LEU A N 1
ATOM 700 C CA . LEU A 1 94 ? 18.843 20.763 30.107 1.00 7.85 456 LEU A CA 1
ATOM 701 C C . LEU A 1 94 ? 20.126 20.394 30.841 1.00 7.23 456 LEU A C 1
ATOM 702 O O . LEU A 1 94 ? 20.451 19.208 30.973 1.00 9.04 456 LEU A O 1
ATOM 707 N N . ILE A 1 95 ? 20.872 21.404 31.269 1.00 7.83 457 ILE A N 1
ATOM 708 C CA . ILE A 1 95 ? 22.178 21.239 31.896 1.00 8.18 457 ILE A CA 1
ATOM 709 C C . ILE A 1 95 ? 22.069 21.628 33.367 1.00 8.08 457 ILE A C 1
ATOM 710 O O . ILE A 1 95 ? 21.361 22.578 33.713 1.00 8.49 457 ILE A O 1
ATOM 715 N N . ALA A 1 96 ? 22.777 20.905 34.235 1.00 7.69 458 ALA A N 1
ATOM 716 C CA . ALA A 1 96 ? 22.803 21.249 35.650 1.00 7.52 458 ALA A CA 1
ATOM 717 C C . ALA A 1 96 ? 24.065 20.675 36.272 1.00 7.36 458 ALA A C 1
ATOM 718 O O . ALA A 1 96 ? 24.708 19.787 35.705 1.00 8.43 458 ALA A O 1
ATOM 720 N N . ASP A 1 97 ? 24.417 21.204 37.443 1.00 7.41 459 ASP A N 1
ATOM 721 C CA . ASP A 1 97 ? 25.442 20.616 38.296 1.00 7.41 459 ASP A CA 1
ATOM 722 C C . ASP A 1 97 ? 24.766 19.586 39.191 1.00 7.09 459 ASP A C 1
ATOM 723 O O . ASP A 1 97 ? 23.786 19.902 39.874 1.00 8.71 459 ASP A O 1
ATOM 728 N N . VAL A 1 98 ? 25.263 18.350 39.180 1.00 7.20 460 VAL A N 1
ATOM 729 C CA . VAL A 1 98 ? 24.584 17.249 39.861 1.00 7.89 460 VAL A CA 1
ATOM 730 C C . VAL A 1 98 ? 25.562 16.473 40.730 1.00 7.88 460 VAL A C 1
ATOM 731 O O . VAL A 1 98 ? 26.624 16.055 40.258 1.00 8.54 460 VAL A O 1
ATOM 735 N N . VAL A 1 99 ? 25.178 16.253 41.990 1.00 8.04 461 VAL A N 1
ATOM 736 C CA . VAL A 1 99 ? 25.865 15.343 42.906 1.00 8.55 461 VAL A CA 1
ATOM 737 C C . VAL A 1 99 ? 24.818 14.378 43.442 1.00 8.24 461 VAL A C 1
ATOM 738 O O . VAL A 1 99 ? 23.749 14.811 43.881 1.00 9.54 461 VAL A O 1
ATOM 742 N N . SER A 1 100 ? 25.096 13.075 43.386 1.00 7.78 462 SER A N 1
ATOM 743 C CA . SER A 1 100 ? 24.086 12.126 43.834 1.00 8.57 462 SER A CA 1
ATOM 744 C C . SER A 1 100 ? 24.752 10.888 44.404 1.00 8.60 462 SER A C 1
ATOM 745 O O . SER A 1 100 ? 25.886 10.559 44.061 1.00 10.84 462 SER A O 1
ATOM 748 N N . SER A 1 101 ? 24.013 10.185 45.259 1.00 10.02 463 SER A N 1
ATOM 749 C CA . SER A 1 101 ? 24.478 8.951 45.879 1.00 11.36 463 SER A CA 1
ATOM 750 C C . SER A 1 101 ? 23.777 7.728 45.298 1.00 12.01 463 SER A C 1
ATOM 751 O O . SER A 1 101 ? 22.631 7.802 44.851 1.00 13.11 463 SER A O 1
ATOM 754 N N . ASP A 1 102 ? 24.478 6.592 45.322 1.00 13.05 464 ASP A N 1
ATOM 755 C CA . ASP A 1 102 ? 23.903 5.303 44.955 1.00 15.26 464 ASP A CA 1
ATOM 756 C C . ASP A 1 102 ? 23.267 4.650 46.187 1.00 16.15 464 ASP A C 1
ATOM 757 O O . ASP A 1 102 ? 23.231 5.231 47.274 1.00 15.00 464 ASP A O 1
ATOM 762 N N A MET A 1 103 ? 22.767 3.419 46.024 0.54 17.58 465 MET A N 1
ATOM 763 N N B MET A 1 103 ? 22.769 3.420 46.022 0.46 16.94 465 MET A N 1
ATOM 764 C CA A MET A 1 103 ? 22.083 2.738 47.123 0.54 18.40 465 MET A CA 1
ATOM 765 C CA B MET A 1 103 ? 22.098 2.726 47.120 0.46 17.23 465 MET A CA 1
ATOM 766 C C A MET A 1 103 ? 23.008 2.326 48.262 0.54 19.22 465 MET A C 1
ATOM 767 C C B MET A 1 103 ? 23.019 2.433 48.293 0.46 19.03 465 MET A C 1
ATOM 768 O O A MET A 1 103 ? 22.508 1.970 49.334 0.54 18.54 465 MET A O 1
ATOM 769 O O B MET A 1 103 ? 22.531 2.243 49.412 0.46 19.29 465 MET A O 1
ATOM 778 N N . ASP A 1 104 ? 24.325 2.351 48.063 1.00 20.22 466 ASP A N 1
ATOM 779 C CA . ASP A 1 104 ? 25.275 2.157 49.150 1.00 22.59 466 ASP A CA 1
ATOM 780 C C . ASP A 1 104 ? 25.585 3.451 49.884 1.00 21.85 466 ASP A C 1
ATOM 781 O O . ASP A 1 104 ? 26.372 3.439 50.837 1.00 23.03 466 ASP A O 1
ATOM 786 N N . GLY A 1 105 ? 24.987 4.560 49.465 1.00 19.77 467 GLY A N 1
ATOM 787 C CA . GLY A 1 105 ? 25.318 5.845 50.028 1.00 18.62 467 GLY A CA 1
ATOM 788 C C . GLY A 1 105 ? 26.575 6.464 49.471 1.00 17.47 467 GLY A C 1
ATOM 789 O O . GLY A 1 105 ? 27.049 7.457 50.029 1.00 18.83 467 GLY A O 1
ATOM 790 N N . ASN A 1 106 ? 27.123 5.921 48.383 1.00 15.66 468 ASN A N 1
ATOM 791 C CA . ASN A 1 106 ? 28.347 6.459 47.794 1.00 15.07 468 ASN A CA 1
ATOM 792 C C . ASN A 1 106 ? 28.016 7.602 46.848 1.00 12.77 468 ASN A C 1
ATOM 793 O O . ASN A 1 106 ? 27.265 7.419 45.883 1.00 13.82 468 ASN A O 1
ATOM 798 N N . SER A 1 107 ? 28.595 8.771 47.108 1.00 11.19 469 SER A N 1
ATOM 799 C CA . SER A 1 107 ? 28.303 9.956 46.314 1.00 10.62 469 SER A CA 1
ATOM 800 C C . SER A 1 107 ? 29.229 10.068 45.109 1.00 10.11 469 SER A C 1
ATOM 801 O O . SER A 1 107 ? 30.401 9.683 45.154 1.00 10.46 469 SER A O 1
ATOM 804 N N . THR A 1 108 ? 28.679 10.618 44.029 1.00 9.34 470 THR A N 1
ATOM 805 C CA . THR A 1 108 ? 29.425 10.954 42.828 1.00 9.79 470 THR A CA 1
ATOM 806 C C . THR A 1 108 ? 29.099 12.393 42.471 1.00 9.24 470 THR A C 1
ATOM 807 O O . THR A 1 108 ? 27.924 12.770 42.413 1.00 9.40 470 THR A O 1
ATOM 811 N N . ASN A 1 109 ? 30.133 13.196 42.254 1.00 9.44 471 ASN A N 1
ATOM 812 C CA . ASN A 1 109 ? 29.959 14.529 41.694 1.00 9.30 471 ASN A CA 1
ATOM 813 C C . ASN A 1 109 ? 30.029 14.390 40.179 1.00 9.35 471 ASN A C 1
ATOM 814 O O . ASN A 1 109 ? 31.103 14.137 39.625 1.00 11.41 471 ASN A O 1
ATOM 819 N N . TYR A 1 110 ? 28.878 14.522 39.516 1.00 9.14 472 TYR A N 1
ATOM 820 C CA . TYR A 1 110 ? 28.817 14.444 38.061 1.00 10.12 472 TYR A CA 1
ATOM 821 C C . TYR A 1 110 ? 29.277 15.726 37.396 1.00 10.65 472 TYR A C 1
ATOM 822 O O . TYR A 1 110 ? 29.407 15.759 36.165 1.00 11.94 472 TYR A O 1
ATOM 831 N N . GLY A 1 111 ? 29.539 16.767 38.182 1.00 9.80 473 GLY A N 1
ATOM 832 C CA . GLY A 1 111 ? 29.908 18.044 37.632 1.00 10.16 473 GLY A CA 1
ATOM 833 C C . GLY A 1 111 ? 28.736 18.676 36.895 1.00 9.60 473 GLY A C 1
ATOM 834 O O . GLY A 1 111 ? 27.561 18.365 37.119 1.00 9.73 473 GLY A O 1
ATOM 835 N N . ARG A 1 112 ? 29.084 19.574 35.984 1.00 9.52 474 ARG A N 1
ATOM 836 C CA . ARG A 1 112 ? 28.096 20.207 35.129 1.00 9.49 474 ARG A CA 1
ATOM 837 C C . ARG A 1 112 ? 27.841 19.289 33.943 1.00 9.06 474 ARG A C 1
ATOM 838 O O . ARG A 1 112 ? 28.769 18.964 33.193 1.00 12.37 474 ARG A O 1
ATOM 846 N N . THR A 1 113 ? 26.595 18.850 33.784 1.00 9.12 475 THR A N 1
ATOM 847 C CA . THR A 1 113 ? 26.297 17.757 32.870 1.00 9.93 475 THR A CA 1
ATOM 848 C C . THR A 1 113 ? 24.943 17.983 32.212 1.00 9.16 475 THR A C 1
ATOM 849 O O . THR A 1 113 ? 24.064 18.642 32.771 1.00 8.94 475 THR A O 1
ATOM 853 N N . VAL A 1 114 ? 24.775 17.422 31.018 1.00 9.33 476 VAL A N 1
ATOM 854 C CA . VAL A 1 114 ? 23.450 17.375 30.413 1.00 8.88 476 VAL A CA 1
ATOM 855 C C . VAL A 1 114 ? 22.616 16.348 31.169 1.00 8.59 476 VAL A C 1
ATOM 856 O O . VAL A 1 114 ? 22.949 15.159 31.187 1.00 9.64 476 VAL A O 1
ATOM 860 N N . VAL A 1 115 ? 21.546 16.810 31.818 1.00 8.43 477 VAL A N 1
ATOM 861 C CA . VAL A 1 115 ? 20.626 15.927 32.536 1.00 9.21 477 VAL A CA 1
ATOM 862 C C . VAL A 1 115 ? 19.592 15.330 31.591 1.00 8.93 477 VAL A C 1
ATOM 863 O O . VAL A 1 115 ? 19.112 14.213 31.811 1.00 9.41 477 VAL A O 1
ATOM 867 N N . GLY A 1 116 ? 19.223 16.055 30.540 1.00 8.63 478 GLY A N 1
ATOM 868 C CA . GLY A 1 116 ? 18.272 15.545 29.574 1.00 9.79 478 GLY A CA 1
ATOM 869 C C . GLY A 1 116 ? 18.327 16.306 28.274 1.00 10.29 478 GLY A C 1
ATOM 870 O O . GLY A 1 116 ? 18.783 17.453 28.216 1.00 10.93 478 GLY A O 1
ATOM 871 N N . THR A 1 117 ? 17.874 15.640 27.219 1.00 10.80 479 THR A N 1
ATOM 872 C CA A THR A 1 117 ? 17.726 16.303 25.938 0.55 11.41 479 THR A CA 1
ATOM 873 C CA B THR A 1 117 ? 17.705 16.233 25.897 0.45 11.14 479 THR A CA 1
ATOM 874 C C . THR A 1 117 ? 16.310 16.840 25.804 1.00 10.72 479 THR A C 1
ATOM 875 O O . THR A 1 117 ? 15.336 16.229 26.260 1.00 12.26 479 THR A O 1
ATOM 882 N N . LEU A 1 118 ? 16.209 18.017 25.201 1.00 10.71 480 LEU A N 1
ATOM 883 C CA . LEU A 1 118 ? 14.948 18.731 25.089 1.00 10.44 480 LEU A CA 1
ATOM 884 C C . LEU A 1 118 ? 14.400 18.641 23.675 1.00 10.82 480 LEU A C 1
ATOM 885 O O . LEU A 1 118 ? 15.128 18.830 22.695 1.00 11.29 480 LEU A O 1
ATOM 890 N N . ASN A 1 119 ? 13.100 18.391 23.583 1.00 11.41 481 ASN A N 1
ATOM 891 C CA . ASN A 1 119 ? 12.358 18.463 22.330 1.00 12.27 481 ASN A CA 1
ATOM 892 C C . ASN A 1 119 ? 11.216 19.439 22.576 1.00 11.37 481 ASN A C 1
ATOM 893 O O . ASN A 1 119 ? 10.295 19.137 23.345 1.00 11.01 481 ASN A O 1
ATOM 898 N N . PHE A 1 120 ? 11.298 20.622 21.965 1.00 10.98 482 PHE A N 1
ATOM 899 C CA . PHE A 1 120 ? 10.325 21.672 22.233 1.00 11.21 482 PHE A CA 1
ATOM 900 C C . PHE A 1 120 ? 9.034 21.416 21.477 1.00 12.46 482 PHE A C 1
ATOM 901 O O . PHE A 1 120 ? 9.047 21.216 20.261 1.00 14.82 482 PHE A O 1
ATOM 909 N N . SER A 1 121 ? 7.920 21.407 22.207 1.00 13.01 483 SER A N 1
ATOM 910 C CA . SER A 1 121 ? 6.606 21.404 21.579 1.00 14.21 483 SER A CA 1
ATOM 911 C C . SER A 1 121 ? 6.180 22.815 21.195 1.00 14.06 483 SER A C 1
ATOM 912 O O . SER A 1 121 ? 5.367 22.993 20.280 1.00 15.94 483 SER A O 1
ATOM 915 N N . ALA A 1 122 ? 6.724 23.820 21.880 1.00 13.17 484 ALA A N 1
ATOM 916 C CA . ALA A 1 122 ? 6.502 25.224 21.569 1.00 13.13 484 ALA A CA 1
ATOM 917 C C . ALA A 1 122 ? 7.792 25.953 21.883 1.00 12.21 484 ALA A C 1
ATOM 918 O O . ALA A 1 122 ? 8.399 25.716 22.930 1.00 12.38 484 ALA A O 1
ATOM 920 N N . LEU A 1 123 ? 8.229 26.813 20.973 1.00 12.04 485 LEU A N 1
ATOM 921 C CA . LEU A 1 123 ? 9.393 27.652 21.226 1.00 12.05 485 LEU A CA 1
ATOM 922 C C . LEU A 1 123 ? 9.223 28.912 20.399 1.00 12.79 485 LEU A C 1
ATOM 923 O O . LEU A 1 123 ? 9.177 28.846 19.166 1.00 14.86 485 LEU A O 1
ATOM 928 N N . ASN A 1 124 ? 9.099 30.048 21.073 1.00 12.22 486 ASN A N 1
ATOM 929 C CA . ASN A 1 124 ? 8.826 31.314 20.418 1.00 14.17 486 ASN A CA 1
ATOM 930 C C . ASN A 1 124 ? 9.903 32.302 20.821 1.00 12.95 486 ASN A C 1
ATOM 931 O O . ASN A 1 124 ? 10.234 32.416 22.003 1.00 13.90 486 ASN A O 1
ATOM 936 N N . VAL A 1 125 ? 10.449 33.005 19.838 1.00 12.77 487 VAL A N 1
ATOM 937 C CA . VAL A 1 125 ? 11.488 34.000 20.060 1.00 12.74 487 VAL A CA 1
ATOM 938 C C . VAL A 1 125 ? 11.128 35.243 19.265 1.00 13.57 487 VAL A C 1
ATOM 939 O O . VAL A 1 125 ? 10.712 35.148 18.104 1.00 14.51 487 VAL A O 1
ATOM 943 N N . SER A 1 126 ? 11.290 36.406 19.889 1.00 14.10 488 SER A N 1
ATOM 944 C CA . SER A 1 126 ? 11.051 37.681 19.235 1.00 14.66 488 SER A CA 1
ATOM 945 C C . SER A 1 126 ? 12.119 38.655 19.713 1.00 14.31 488 SER A C 1
ATOM 946 O O . SER A 1 126 ? 13.056 38.284 20.430 1.00 14.92 488 SER A O 1
ATOM 949 N N . ALA A 1 127 ? 11.979 39.916 19.297 1.00 14.19 489 ALA A N 1
ATOM 950 C CA . ALA A 1 127 ? 12.913 40.944 19.737 1.00 14.60 489 ALA A CA 1
ATOM 951 C C . ALA A 1 127 ? 12.851 41.162 21.241 1.00 14.25 489 ALA A C 1
ATOM 952 O O . ALA A 1 127 ? 13.839 41.598 21.844 1.00 14.96 489 ALA A O 1
ATOM 954 N N . THR A 1 128 ? 11.707 40.884 21.866 1.00 13.38 490 THR A N 1
ATOM 955 C CA . THR A 1 128 ? 11.499 41.272 23.253 1.00 14.72 490 THR A CA 1
ATOM 956 C C . THR A 1 128 ? 11.206 40.119 24.199 1.00 13.97 490 THR A C 1
ATOM 957 O O . THR A 1 128 ? 11.199 40.338 25.418 1.00 13.54 490 THR A O 1
ATOM 961 N N . GLU A 1 129 ? 10.959 38.912 23.693 1.00 13.46 491 GLU A N 1
ATOM 962 C CA . GLU A 1 129 ? 10.564 37.799 24.545 1.00 14.26 491 GLU A CA 1
ATOM 963 C C . GLU A 1 129 ? 10.989 36.482 23.917 1.00 13.64 491 GLU A C 1
ATOM 964 O O . GLU A 1 129 ? 11.120 36.364 22.694 1.00 13.54 491 GLU A O 1
ATOM 967 N N . 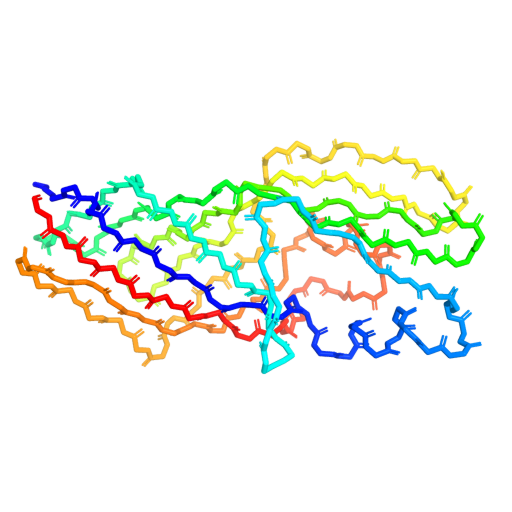ALA A 1 130 ? 11.187 35.485 24.772 1.00 13.70 492 ALA A N 1
ATOM 968 C CA . ALA A 1 130 ? 11.315 34.097 24.356 1.00 13.52 492 ALA A CA 1
ATOM 969 C C . ALA A 1 130 ? 10.567 33.229 25.354 1.00 12.80 492 ALA A C 1
ATOM 970 O O . ALA A 1 130 ? 10.524 33.532 26.547 1.00 15.05 492 ALA A O 1
ATOM 972 N N . SER A 1 131 ? 9.966 32.151 24.862 1.00 11.47 493 SER A N 1
ATOM 973 C CA . SER A 1 131 ? 9.267 31.237 25.755 1.00 11.77 493 SER A CA 1
ATOM 974 C C . SER A 1 131 ? 9.170 29.886 25.074 1.00 11.40 493 SER A C 1
ATOM 975 O O . SER A 1 131 ? 9.272 29.776 23.847 1.00 12.30 493 SER A O 1
ATOM 978 N N . GLY A 1 132 ? 8.965 28.854 25.878 1.00 10.97 494 GLY A N 1
ATOM 979 C CA . GLY A 1 132 ? 8.824 27.541 25.292 1.00 11.17 494 GLY A CA 1
ATOM 980 C C . GLY A 1 132 ? 8.533 26.482 26.325 1.00 10.93 494 GLY A C 1
ATOM 981 O O . GLY A 1 132 ? 8.626 26.708 27.535 1.00 10.83 494 GLY A O 1
ATOM 982 N N . SER A 1 133 ? 8.173 25.312 25.809 1.00 10.51 495 SER A N 1
ATOM 983 C CA A SER A 1 133 ? 7.942 24.123 26.612 0.38 10.86 495 SER A CA 1
ATOM 984 C CA B SER A 1 133 ? 7.931 24.119 26.608 0.62 11.09 495 SER A CA 1
ATOM 985 C C . SER A 1 133 ? 8.558 22.941 25.883 1.00 9.95 495 SER A C 1
ATOM 986 O O . SER A 1 133 ? 8.448 22.834 24.655 1.00 10.78 495 SER A O 1
ATOM 991 N N . ALA A 1 134 ? 9.207 22.056 26.636 1.00 9.98 496 ALA A N 1
ATOM 992 C CA . ALA A 1 134 ? 9.902 20.924 26.039 1.00 9.93 496 ALA A CA 1
ATOM 993 C C . ALA A 1 134 ? 9.744 19.665 26.874 1.00 10.16 496 ALA A C 1
ATOM 994 O O . ALA A 1 134 ? 9.713 19.719 28.107 1.00 10.70 496 ALA A O 1
ATOM 996 N N . SER A 1 135 ? 9.661 18.527 26.191 1.00 10.33 497 SER A N 1
ATOM 997 C CA . SER A 1 135 ? 9.852 17.251 26.865 1.00 10.76 497 SER A CA 1
ATOM 998 C C . SER A 1 135 ? 11.329 17.078 27.208 1.00 10.85 497 SER A C 1
ATOM 999 O O . SER A 1 135 ? 12.215 17.630 26.541 1.00 11.36 497 SER A O 1
ATOM 1002 N N . VAL A 1 136 ? 11.582 16.311 28.269 1.00 10.26 498 VAL A N 1
ATOM 1003 C CA . VAL A 1 136 ? 12.920 16.101 28.818 1.00 10.62 498 VAL A CA 1
ATOM 1004 C C . VAL A 1 136 ? 13.202 14.603 28.820 1.00 10.67 498 VAL A C 1
ATOM 1005 O O . VAL A 1 136 ? 12.543 13.841 29.538 1.00 11.85 498 VAL A O 1
ATOM 1009 N N . SER A 1 137 ? 14.193 14.184 28.038 1.00 9.72 499 SER A N 1
ATOM 1010 C CA . SER A 1 137 ? 14.568 12.779 27.906 1.00 10.54 499 SER A CA 1
ATOM 1011 C C . SER A 1 137 ? 15.871 12.553 28.654 1.00 10.09 499 SER A C 1
ATOM 1012 O O . SER A 1 137 ? 16.893 13.155 28.320 1.00 10.98 499 SER A O 1
ATOM 1015 N N . LEU A 1 138 ? 15.836 11.671 29.646 1.00 9.20 500 LEU A N 1
ATOM 1016 C CA . LEU A 1 138 ? 16.943 11.520 30.579 1.00 8.78 500 LEU A CA 1
ATOM 1017 C C . LEU A 1 138 ? 18.228 11.080 29.878 1.00 8.57 500 LEU A C 1
ATOM 1018 O O . LEU A 1 138 ? 18.225 10.166 29.048 1.00 9.65 500 LEU A O 1
ATOM 1023 N N . SER A 1 139 ? 19.339 11.718 30.247 1.00 9.74 501 SER A N 1
ATOM 1024 C CA . SER A 1 139 ? 20.655 11.401 29.712 1.00 9.55 501 SER A CA 1
ATOM 1025 C C . SER A 1 139 ? 21.272 10.200 30.432 1.00 10.35 501 SER A C 1
ATOM 1026 O O . SER A 1 139 ? 20.755 9.702 31.436 1.00 10.05 501 SER A O 1
ATOM 1029 N N . GLN A 1 140 ? 22.418 9.752 29.910 1.00 11.13 502 GLN A N 1
ATOM 1030 C CA A GLN A 1 140 ? 23.177 8.692 30.568 0.53 12.42 502 GLN A CA 1
ATOM 1031 C CA B GLN A 1 140 ? 23.161 8.688 30.576 0.47 12.21 502 GLN A CA 1
ATOM 1032 C C . GLN A 1 140 ? 23.595 9.112 31.974 1.00 11.54 502 GLN A C 1
ATOM 1033 O O . GLN A 1 140 ? 23.384 8.380 32.946 1.00 11.84 502 GLN A O 1
ATOM 1044 N N . SER A 1 141 ? 24.195 10.299 32.099 1.00 10.96 503 SER A N 1
ATOM 1045 C CA . SER A 1 141 ? 24.617 10.764 33.417 1.00 11.42 503 SER A CA 1
ATOM 1046 C C . SER A 1 141 ? 23.421 10.957 34.337 1.00 10.93 503 SER A C 1
ATOM 1047 O O . SER A 1 141 ? 23.499 10.657 35.533 1.00 10.91 503 SER A O 1
ATOM 1050 N N . GLY A 1 142 ? 22.300 11.442 33.796 1.00 10.04 504 GLY A N 1
ATOM 1051 C CA . GLY A 1 142 ? 21.107 11.583 34.613 1.00 9.46 504 GLY A CA 1
ATOM 1052 C C . GLY A 1 142 ? 20.602 10.250 35.133 1.00 8.98 504 GLY A C 1
ATOM 1053 O O . GLY A 1 142 ? 20.216 10.131 36.298 1.00 9.26 504 GLY A O 1
ATOM 1054 N N . SER A 1 143 ? 20.606 9.224 34.279 1.00 9.23 505 SER A N 1
ATOM 1055 C CA . SER A 1 143 ? 20.209 7.888 34.710 1.00 10.58 505 SER A CA 1
ATOM 1056 C C . SER A 1 143 ? 21.092 7.390 35.848 1.00 9.81 505 SER A C 1
ATOM 1057 O O . SER A 1 143 ? 20.593 6.828 36.836 1.00 10.24 505 SER A O 1
ATOM 1060 N N . GLN A 1 144 ? 22.407 7.588 35.733 1.00 10.30 506 GLN A N 1
ATOM 1061 C CA . GLN A 1 144 ? 23.304 7.202 36.816 1.00 10.97 506 GLN A CA 1
ATOM 1062 C C . GLN A 1 144 ? 23.025 8.004 38.076 1.00 10.18 506 GLN A C 1
ATOM 1063 O O . GLN A 1 144 ? 23.087 7.470 39.185 1.00 10.74 506 GLN A O 1
ATOM 1069 N N . ALA A 1 145 ? 22.739 9.298 37.931 1.00 9.64 507 ALA A N 1
ATOM 1070 C CA . ALA A 1 145 ? 22.470 10.117 39.108 1.00 9.80 507 ALA A CA 1
ATOM 1071 C C . ALA A 1 145 ? 21.204 9.674 39.822 1.00 9.66 507 ALA A C 1
ATOM 1072 O O . ALA A 1 145 ? 21.092 9.840 41.042 1.00 10.40 507 ALA A O 1
ATOM 1074 N N . PHE A 1 146 ? 20.246 9.108 39.091 1.00 8.60 508 PHE A N 1
ATOM 1075 C CA . PHE A 1 146 ? 19.068 8.509 39.699 1.00 8.64 508 PHE A CA 1
ATOM 1076 C C . PHE A 1 146 ? 19.291 7.056 40.106 1.00 8.77 508 PHE A C 1
ATOM 1077 O O . PHE A 1 146 ? 18.318 6.300 40.250 1.00 9.26 508 PHE A O 1
ATOM 1085 N N . ALA A 1 147 ? 20.551 6.658 40.294 1.00 10.34 509 ALA A N 1
ATOM 1086 C CA . ALA A 1 147 ? 20.894 5.331 40.807 1.00 11.14 509 ALA A CA 1
ATOM 1087 C C . ALA A 1 147 ? 20.357 4.211 39.920 1.00 11.04 509 ALA A C 1
ATOM 1088 O O . ALA A 1 147 ? 20.070 3.112 40.397 1.00 12.14 509 ALA A O 1
ATOM 1090 N N . ASP A 1 148 ? 20.232 4.482 38.622 1.00 10.91 510 ASP A N 1
ATOM 1091 C CA . ASP A 1 148 ? 19.783 3.517 37.626 1.00 11.62 510 ASP A CA 1
ATOM 1092 C C . ASP A 1 148 ? 18.337 3.075 37.824 1.00 11.07 510 A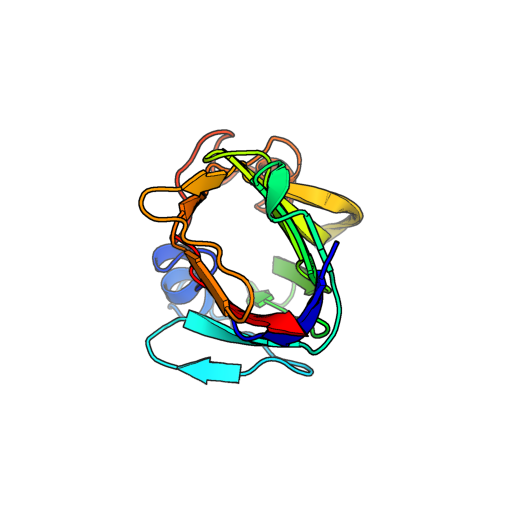SP A C 1
ATOM 1093 O O . ASP A 1 148 ? 17.917 2.069 37.239 1.00 12.69 510 ASP A O 1
ATOM 1098 N N . PHE A 1 149 ? 17.547 3.805 38.625 1.00 9.35 511 PHE A N 1
ATOM 1099 C CA . PHE A 1 149 ? 16.126 3.484 38.720 1.00 9.01 511 PHE A CA 1
ATOM 1100 C C . PHE A 1 149 ? 15.349 3.914 37.482 1.00 9.87 511 PHE A C 1
ATOM 1101 O O . PHE A 1 149 ? 14.279 3.354 37.216 1.00 11.83 511 PHE A O 1
ATOM 1109 N N . TYR A 1 150 ? 15.849 4.893 36.734 1.00 9.12 512 TYR A N 1
ATOM 1110 C CA . TYR A 1 150 ? 15.313 5.253 35.431 1.00 9.54 512 TYR A CA 1
ATOM 1111 C C . TYR A 1 150 ? 16.383 4.948 34.398 1.00 10.68 512 TYR A C 1
ATOM 1112 O O . TYR A 1 150 ? 17.566 5.205 34.633 1.00 12.40 512 TYR A O 1
ATOM 1121 N N . THR A 1 151 ? 15.969 4.429 33.246 1.00 10.79 513 THR A N 1
ATOM 1122 C CA . THR A 1 151 ? 16.881 4.157 32.147 1.00 11.75 513 THR A CA 1
ATOM 1123 C C . THR A 1 151 ? 17.118 5.423 31.326 1.00 11.12 513 THR A C 1
ATOM 1124 O O . THR A 1 151 ? 16.288 6.340 31.316 1.00 11.05 513 THR A O 1
ATOM 1128 N N . PRO A 1 152 ? 18.235 5.486 30.601 1.00 11.33 514 PRO A N 1
ATOM 1129 C CA . P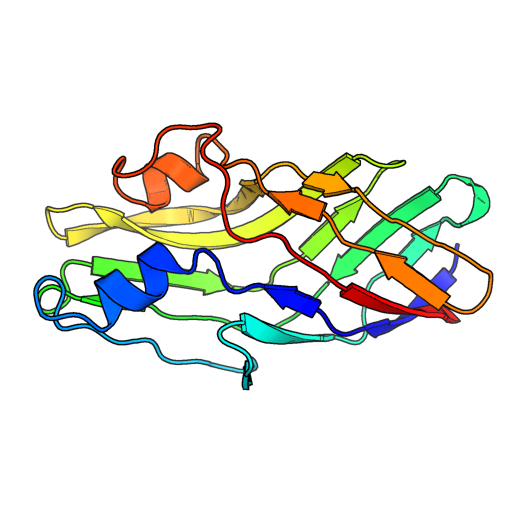RO A 1 152 ? 18.429 6.595 29.659 1.00 11.63 514 PRO A CA 1
ATOM 1130 C C . PRO A 1 152 ? 17.281 6.658 28.659 1.00 10.52 514 PRO A C 1
ATOM 1131 O O . PRO A 1 152 ? 16.833 5.638 28.131 1.00 10.96 514 PRO A O 1
ATOM 1135 N N . GLY A 1 153 ? 16.789 7.870 28.416 1.00 9.88 515 GLY A N 1
ATOM 1136 C CA . GLY A 1 153 ? 15.657 8.070 27.539 1.00 10.01 515 GLY A CA 1
ATOM 1137 C C . GLY A 1 153 ? 14.317 8.130 28.232 1.00 9.93 515 GLY A C 1
ATOM 1138 O O . GLY A 1 153 ? 13.319 8.481 27.590 1.00 10.47 515 GLY A O 1
ATOM 1139 N N . THR A 1 154 ? 14.257 7.808 29.520 1.00 9.36 516 THR A N 1
ATOM 1140 C CA . THR A 1 154 ? 13.028 7.982 30.283 1.00 8.99 516 THR A CA 1
ATOM 1141 C C . THR A 1 154 ? 12.583 9.437 30.213 1.00 8.68 516 THR A C 1
ATOM 1142 O O . THR A 1 154 ? 13.400 10.361 30.287 1.00 9.80 516 THR A O 1
ATOM 1146 N N . GLN A 1 155 ? 11.279 9.641 30.051 1.00 9.22 517 GLN A N 1
ATOM 1147 C CA . GLN A 1 155 ? 10.724 10.988 30.023 1.00 10.24 517 GLN A CA 1
ATOM 1148 C C . GLN A 1 155 ? 10.585 11.515 31.447 1.00 11.00 517 GLN A C 1
ATOM 1149 O O . GLN A 1 155 ? 9.902 10.909 32.280 1.00 11.93 517 GLN A O 1
ATOM 1155 N N . LEU A 1 156 ? 11.210 12.653 31.717 1.00 10.49 518 LEU A N 1
ATOM 1156 C CA . LEU A 1 156 ? 11.056 13.335 32.991 1.00 10.17 518 LEU A CA 1
ATOM 1157 C C . LEU A 1 156 ? 9.849 14.269 32.889 1.00 9.04 518 LEU A C 1
ATOM 1158 O O . LEU A 1 156 ? 9.105 14.240 31.907 1.00 10.14 518 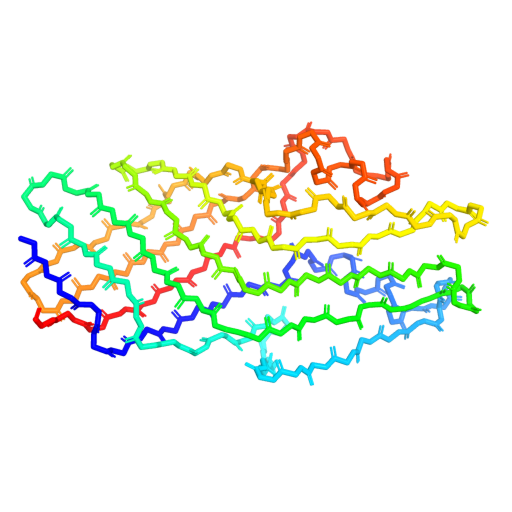LEU A O 1
ATOM 1163 N N . ASP A 1 157 ? 9.625 15.111 33.898 1.00 8.43 519 ASP A N 1
ATOM 1164 C CA . ASP A 1 157 ? 8.629 16.157 33.740 1.00 9.34 519 ASP A CA 1
ATOM 1165 C C . ASP A 1 157 ? 9.053 17.077 32.598 1.00 9.67 519 ASP A C 1
ATOM 1166 O O . ASP A 1 157 ? 10.247 17.319 32.395 1.00 9.35 519 ASP A O 1
ATOM 1171 N N . PRO A 1 158 ? 8.102 17.630 31.857 1.00 9.93 520 PRO A N 1
ATOM 1172 C CA . PRO A 1 158 ? 8.448 18.648 30.859 1.00 10.10 520 PRO A CA 1
ATOM 1173 C C . PRO A 1 158 ? 8.878 19.933 31.55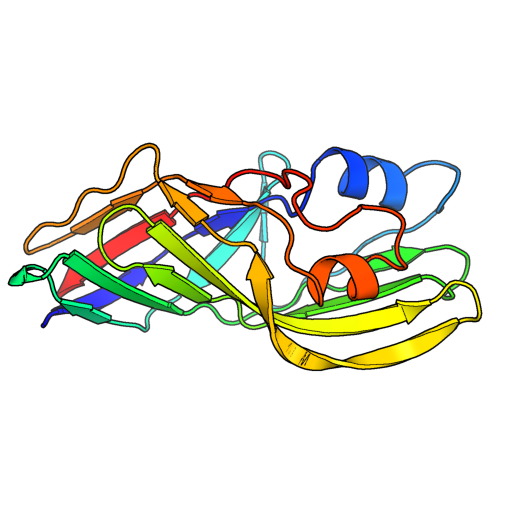3 1.00 9.40 520 PRO A C 1
ATOM 1174 O O . PRO A 1 158 ? 8.534 20.203 32.709 1.00 9.47 520 PRO A O 1
ATOM 1178 N N . ILE A 1 159 ? 9.657 20.738 30.838 1.00 9.68 521 ILE A N 1
ATOM 1179 C CA . ILE A 1 159 ? 10.138 22.014 31.359 1.00 9.31 521 ILE A CA 1
ATOM 1180 C C . ILE A 1 159 ? 9.5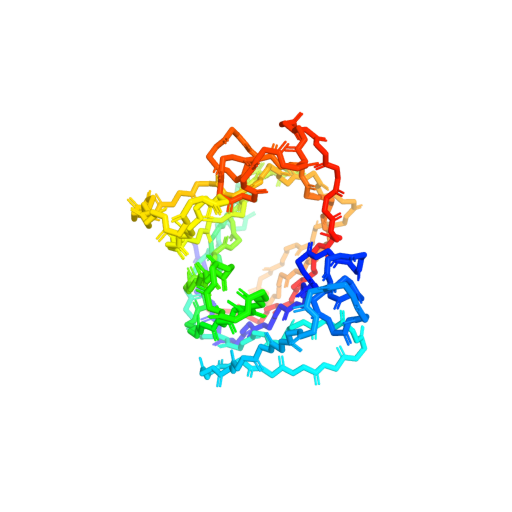65 23.147 30.519 1.00 9.17 521 ILE A C 1
ATOM 1181 O O . ILE A 1 159 ? 9.437 23.026 29.296 1.00 11.29 521 ILE A O 1
ATOM 1186 N N . SER A 1 160 ? 9.196 24.245 31.180 1.00 8.33 522 SER A N 1
ATOM 1187 C CA A SER A 1 160 ? 8.747 25.440 30.485 0.66 9.24 522 SER A CA 1
ATOM 1188 C CA B SER A 1 160 ? 8.714 25.447 30.515 0.34 9.17 522 SER A CA 1
ATOM 1189 C C . SER A 1 160 ? 9.527 26.642 30.988 1.00 8.70 522 SER A C 1
ATOM 1190 O O . SER A 1 160 ? 10.043 26.652 32.110 1.00 8.79 522 SER A O 1
ATOM 1195 N N . PHE A 1 161 ? 9.624 27.653 30.132 1.00 8.39 523 PHE A N 1
ATOM 1196 C CA . PHE A 1 161 ? 10.303 28.881 30.515 1.00 8.89 523 PHE A CA 1
ATOM 1197 C C . PHE A 1 161 ? 9.675 30.052 29.780 1.00 8.70 523 PHE A C 1
ATOM 1198 O O . PHE A 1 161 ? 9.061 29.900 28.719 1.00 8.98 523 PHE A O 1
ATOM 1206 N N . SER A 1 162 ? 9.879 31.232 30.343 1.00 9.39 524 SER A N 1
ATOM 1207 C CA . SER A 1 162 ? 9.582 32.468 29.650 1.00 10.94 524 SER A CA 1
ATOM 1208 C C . SER A 1 162 ? 10.645 33.481 30.031 1.00 10.86 524 SER A C 1
ATOM 1209 O O . SER A 1 162 ? 11.184 33.446 31.138 1.00 11.83 524 SER A O 1
ATOM 1212 N N . ALA A 1 163 ? 10.949 34.377 29.101 1.00 10.82 525 ALA A N 1
ATOM 1213 C CA . ALA A 1 163 ? 11.988 35.364 29.327 1.00 11.71 525 ALA A CA 1
ATOM 1214 C C . ALA A 1 163 ? 11.642 36.640 28.582 1.00 12.63 525 ALA A C 1
ATOM 1215 O O . ALA A 1 163 ? 11.108 36.603 27.472 1.00 14.40 525 ALA A O 1
ATOM 1217 N N . THR A 1 164 ? 11.940 37.771 29.201 1.00 11.71 526 THR A N 1
ATOM 1218 C CA . THR A 1 164 ? 12.006 39.022 28.473 1.00 11.52 526 THR A CA 1
ATOM 1219 C C . THR A 1 164 ? 13.438 39.200 27.987 1.00 11.26 526 THR A C 1
ATOM 1220 O O . THR A 1 164 ? 14.395 38.771 28.641 1.00 11.72 526 THR A O 1
ATOM 1224 N N . LEU A 1 165 ? 13.574 39.803 26.811 1.00 12.31 527 LEU A N 1
ATOM 1225 C CA . LEU A 1 165 ? 14.861 39.996 26.159 1.00 13.39 527 LEU A CA 1
ATOM 1226 C C . LEU A 1 165 ? 15.112 41.479 25.927 1.00 14.99 527 LEU A C 1
ATOM 1227 O O . LEU A 1 165 ? 14.183 42.251 25.673 1.00 16.23 527 LEU A O 1
ATOM 1232 N N . GLY A 1 166 ? 16.380 41.868 26.001 1.00 16.01 528 GLY A N 1
ATOM 1233 C CA . GLY A 1 166 ? 16.755 43.255 25.779 1.00 18.17 528 GLY A CA 1
ATOM 1234 C C . GLY A 1 166 ? 18.146 43.405 25.195 1.00 21.33 528 GLY A C 1
ATOM 1235 O O . GLY A 1 166 ? 18.733 42.435 24.710 1.00 22.61 528 GLY A O 1
#

Secondary structure (DSSP, 8-state):
-EEEEEEEEEE-S-HHHHHHHHSTTT--EEEEES-EEETTEEEEEE-EEEEETTTTEEEEE---EEEEEEGGGTEEEEEEEEEEEEETTEEEEEEEEEEE-TT--EEEEEEEEEEEEEEEEEEE-SSEEEEEEEEEE-HHHHHHTTTSS-TT-B---EEEEEEE-

B-factor: mean 12.71, std 4.86, range [6.2, 33.38]

Solvent-accessible surface area: 7592 Å² total; per-residue (Å²): 121,44,34,14,81,87,0,40,0,42,1,0,0,41,42,57,13,0,84,75,0,129,25,103,134,1,113,20,55,34,90,58,111,63,17,32,71,97,118,99,37,0,53,6,70,6,116,56,23,47,0,42,40,165,98,62,38,10,32,0,48,6,74,15,31,0,60,0,46,4,76,91,47,68,28,46,6,69,3,20,61,1,24,0,21,1,97,27,86,62,12,71,0,27,0,43,3,43,6,16,61,143,119,31,92,81,63,114,52,30,113,23,42,5,0,73,4,101,15,104,49,12,99,38,55,74,87,60,2,41,8,37,1,39,0,29,5,22,121,25,4,6,100,4,13,30,105,146,39,94,64,44,34,97,12,22,78,3,33,7,58,6,63,11,67

Foldseek 3Di:
DWWFAKKKKWALQALVVQCVLVDDPFVKDKDKDQWPADPSTIMFIDGGWGADQVQGWIKDWTFIKMWIAGDVRLWTKMWGTWMWTDGPQKTFIWTFIWTHANVSHIDGPGIDGQFIWGWPDWDDDQFKIKTKTWTFGAPVNCVRVNVPDDGGDTGTIMIMMTTID

Sequence (165 aa):
SLGVTQASSAQWGVKASFQNYIRGSIANGSSWTLNGVGFDNQQFQFSGNSGAVDAENKTGSINFPGSIHHFTGHGGILDMQIANIEISFNNGNSGELIADVVSSDMMDGNSTNYGRTVVGTTLNFSALNVSATEASGSSASVSLSQQSGSQAFADFYTPGTQLDPISSFSATLG

Nearest PDB structures (foldseek):
  6jsa-assembly1_A  TM=1.006E+00  e=1.577E-31  Corynebacterium glutamicum ATCC 13032
  8smu-assembly1_A  TM=9.804E-01  e=3.124E-20  Aequorea victoria
  6jsd-assembly1_A  TM=8.452E-01  e=3.219E-23  Corynebacterium glutamicum ATCC 13032
  6jsd-assembly1_B  TM=7.410E-01  e=4.610E-21  Corynebacterium glutamicum ATCC 13032
  6jsb-assembly2_B  TM=8.413E-01  e=6.694E-10  Corynebacterium glutamicum ATCC 13032

Radius of gyration: 15.75 Å; Cα contacts (8 Å, |Δi|>4): 493; chains: 1; bounding box: 28×41×42 Å

InterPro domains:
  IPR007331 Htaa [PF04213] (52-219)
  IPR007331 Htaa [PF04213] (378-532)